Protein 7YSI (pdb70)

InterPro domains:
  IPR005746 Thioredoxin [TIGR01068] (41-138)
  IPR013766 Thioredoxin domain [PF00085] (38-136)
  IPR013766 Thioredoxin domain [PS51352] (8-140)
  IPR017937 Thioredoxin, conserved site [PS00194] (57-75)
  IPR036249 Thioredoxin-like superfamily [SSF52833] (22-140)
  IPR049299 Thioredoxin 2, N-terminal domain [PF21352] (4-30)

Nearest PDB structures (foldseek):
  7ysi-assembly1_A  TM=1.007E+00  e=6.213E-33  Acinetobacter baumannii
  2ppt-assembly1_B  TM=9.523E-01  e=8.388E-17  Rhodobacter capsulatus
  7vu4-assembly1_A  TM=9.285E-01  e=7.951E-10  synthetic construct
  5ykw-assembly1_A  TM=8.962E-01  e=6.149E-10  Saccharomyces cerevisiae S288C
  1r26-assembly1_A  TM=9.169E-01  e=7.536E-09  Trypanosoma brucei brucei

Sequence (143 aa):
GSHMMIIVCASCDAKNRVPEEKLTAQPSCGQCHQPLLPLEPIELNEQNFSNYITNSDLPILIDLWAEWCGPCKMMAPHFAQVAKQNPRVIFAKINTEESPRLSQAFNVRSIPTLVLMNKTTEVARMSGALRAPELQQWLDQQL

Organism: Acinetobacter baumannii (NCBI:txid470)

Foldseek 3Di:
DQCWFFQADQPPGDGDGHRPVCLVVQFADPPPRHTRQPLFAAEDAPVRPVSRQQRGQFKEKEWEEAPPDPQCVVQRVLLGVLSNVCSRYHYYYYHCVRHVVVCVVVVDDDPRKIWIGHNNHTQDIDHTHDHNVVVNVVVVVSD

Radius of gyration: 14.54 Å; Cα contacts (8 Å, |Δi|>4): 275; chains: 1; bounding box: 26×36×37 Å

Structure (mmCIF, N/CA/C/O backbone):
data_7YSI
#
_entry.id   7YSI
#
_cell.length_a   34.590
_cell.length_b   55.010
_cell.length_c   78.090
_cell.angle_alpha   90.000
_cell.angle_beta   90.000
_cell.angle_gamma   90.000
#
_symmetry.space_group_name_H-M   'P 21 21 21'
#
loop_
_entity.id
_entity.type
_entity.pdbx_description
1 polymer 'Thiol disulfide reductase thioredoxin'
2 non-polymer 'ZINC ION'
3 water water
#
loop_
_atom_site.group_PDB
_atom_site.id
_atom_site.type_symbol
_atom_site.label_atom_id
_atom_site.label_alt_id
_atom_site.label_comp_id
_atom_site.label_asym_id
_atom_site.label_entity_id
_atom_site.label_seq_id
_atom_site.pdbx_PDB_ins_code
_atom_site.Cartn_x
_atom_site.Cartn_y
_atom_site.Cartn_z
_atom_site.occupancy
_atom_site.B_iso_or_equiv
_atom_site.auth_seq_id
_atom_site.auth_comp_id
_atom_site.auth_asym_id
_atom_site.auth_atom_id
_atom_site.pdbx_PDB_model_num
ATOM 1 N N . GLY A 1 1 ? 4.720 -19.193 12.213 1.00 33.49 -3 GLY A N 1
ATOM 2 C CA . GLY A 1 1 ? 5.102 -18.834 10.815 1.00 21.61 -3 GLY A CA 1
ATOM 3 C C . GLY A 1 1 ? 6.152 -17.742 10.714 1.00 22.83 -3 GLY A C 1
ATOM 4 O O . GLY A 1 1 ? 6.431 -17.018 11.675 1.00 25.69 -3 GLY A O 1
ATOM 10 N N . SER A 1 2 ? 6.714 -17.612 9.515 1.00 15.96 -2 SER A N 1
ATOM 11 C CA . SER A 1 2 ? 7.806 -16.683 9.239 1.00 16.39 -2 SER A CA 1
ATOM 12 C C . SER A 1 2 ? 7.324 -15.352 8.655 1.00 11.98 -2 SER A C 1
ATOM 13 O O . SER A 1 2 ? 8.127 -14.623 8.050 1.00 13.22 -2 SER A O 1
ATOM 21 N N . HIS A 1 3 ? 6.046 -15.005 8.835 1.00 11.60 -1 HIS A N 1
ATOM 22 C CA . HIS A 1 3 ? 5.501 -13.751 8.284 1.00 10.61 -1 HIS A CA 1
ATOM 23 C C . HIS A 1 3 ? 5.839 -13.655 6.792 1.00 10.09 -1 HIS A C 1
ATOM 24 O O . HIS A 1 3 ? 6.382 -12.661 6.303 1.00 10.85 -1 HIS A O 1
ATOM 38 N N . MET A 1 4 ? 5.511 -14.726 6.070 1.00 10.90 0 MET A N 1
ATOM 39 C CA . MET A 1 4 ? 5.841 -14.768 4.651 1.00 11.13 0 MET A CA 1
ATOM 40 C C . MET A 1 4 ? 5.080 -13.695 3.878 1.00 10.78 0 MET A C 1
ATOM 41 O O . MET A 1 4 ? 3.865 -13.518 4.058 1.00 11.96 0 MET A O 1
ATOM 55 N N . MET A 1 5 ? 5.798 -13.000 3.005 1.00 10.19 1 MET A N 1
ATOM 56 C CA . MET A 1 5 ? 5.271 -11.989 2.102 1.00 10.33 1 MET A CA 1
ATOM 57 C C . MET A 1 5 ? 5.499 -12.462 0.675 1.00 10.48 1 MET A C 1
ATOM 58 O O . MET A 1 5 ? 6.585 -12.968 0.343 1.00 11.71 1 MET A O 1
ATOM 72 N N . ILE A 1 6 ? 4.481 -12.335 -0.161 1.00 10.24 2 ILE A N 1
ATOM 73 C CA . ILE A 1 6 ? 4.597 -12.787 -1.543 1.00 10.17 2 ILE A CA 1
ATOM 74 C C . ILE A 1 6 ? 5.255 -11.670 -2.342 1.00 10.62 2 ILE A C 1
ATOM 75 O O . ILE A 1 6 ? 4.691 -10.572 -2.489 1.00 10.90 2 ILE A O 1
ATOM 91 N N . ILE A 1 7 ? 6.473 -11.938 -2.808 1.00 10.44 3 ILE A N 1
ATOM 92 C CA . ILE A 1 7 ? 7.225 -11.032 -3.661 1.00 11.26 3 ILE A CA 1
ATOM 93 C C . ILE A 1 7 ? 7.320 -11.693 -5.030 1.00 10.76 3 ILE A C 1
ATOM 94 O O . ILE A 1 7 ? 7.856 -12.797 -5.158 1.00 11.16 3 ILE A O 1
ATOM 110 N N . VAL A 1 8 ? 6.753 -11.061 -6.018 1.00 10.66 4 VAL A N 1
ATOM 111 C CA . VAL A 1 8 ? 6.728 -11.645 -7.355 1.00 12.23 4 VAL A CA 1
ATOM 112 C C . VAL A 1 8 ? 8.008 -11.284 -8.077 1.00 9.91 4 VAL A C 1
ATOM 113 O O . VAL A 1 8 ? 8.512 -10.173 -7.934 1.00 11.93 4 VAL A O 1
ATOM 126 N N . CYS A 1 9 ? 8.520 -12.209 -8.875 1.00 10.76 5 CYS A N 1
ATOM 127 C CA . CYS A 1 9 ? 9.626 -11.930 -9.780 1.00 11.43 5 CYS A CA 1
ATOM 128 C C . CYS A 1 9 ? 9.066 -11.494 -11.134 1.00 10.31 5 CYS A C 1
ATOM 129 O O . CYS A 1 9 ? 8.357 -12.263 -11.803 1.00 12.24 5 CYS A O 1
ATOM 136 N N . ALA A 1 10 ? 9.410 -10.283 -11.556 1.00 11.82 6 ALA A N 1
ATOM 137 C CA . ALA A 1 10 ? 8.921 -9.776 -12.844 1.00 12.02 6 ALA A CA 1
ATOM 138 C C . ALA A 1 10 ? 9.595 -10.442 -14.047 1.00 13.08 6 ALA A C 1
ATOM 139 O O . ALA A 1 10 ? 9.081 -10.341 -15.182 1.00 13.92 6 ALA A O 1
ATOM 146 N N . SER A 1 11 ? 10.724 -11.118 -13.823 1.00 12.39 7 SER A N 1
ATOM 147 C CA . SER A 1 11 ? 11.508 -11.732 -14.887 1.00 14.74 7 SER A CA 1
ATOM 148 C C . SER A 1 11 ? 11.024 -13.132 -15.245 1.00 15.56 7 SER A C 1
ATOM 149 O O . SER A 1 11 ? 11.017 -13.497 -16.436 1.00 17.37 7 SER A O 1
ATOM 157 N N . CYS A 1 12 ? 10.649 -13.947 -14.259 1.00 14.08 8 CYS A N 1
ATOM 158 C CA . CYS A 1 12 ? 10.186 -15.301 -14.522 1.00 13.20 8 CYS A CA 1
ATOM 159 C C . CYS A 1 12 ? 8.791 -15.605 -13.986 1.00 14.64 8 CYS A C 1
ATOM 160 O O . CYS A 1 12 ? 8.308 -16.731 -14.173 1.00 14.44 8 CYS A O 1
ATOM 167 N N . ASP A 1 13 ? 8.142 -14.651 -13.309 1.00 12.26 9 ASP A N 1
ATOM 168 C CA . ASP A 1 13 ? 6.782 -14.730 -12.755 1.00 13.30 9 ASP A CA 1
ATOM 169 C C . ASP A 1 13 ? 6.662 -15.504 -11.450 1.00 13.95 9 ASP A C 1
ATOM 170 O O . ASP A 1 13 ? 5.548 -15.587 -10.907 1.00 13.61 9 ASP A O 1
ATOM 179 N N . ALA A 1 14 ? 7.750 -16.040 -10.908 1.00 12.87 10 ALA A N 1
ATOM 180 C CA . ALA A 1 14 ? 7.643 -16.837 -9.699 1.00 11.23 10 ALA A CA 1
ATOM 181 C C . ALA A 1 14 ? 7.113 -15.994 -8.540 1.00 11.13 10 ALA A C 1
ATOM 182 O O . ALA A 1 14 ? 7.527 -14.853 -8.318 1.00 11.93 10 ALA A O 1
ATOM 189 N N . LYS A 1 15 ? 6.211 -16.582 -7.778 1.00 12.12 11 LYS A N 1
ATOM 190 C CA . LYS A 1 15 ? 5.668 -15.973 -6.566 1.00 11.44 11 LYS A CA 1
ATOM 191 C C . LYS A 1 15 ? 6.555 -16.441 -5.416 1.00 12.11 11 LYS A C 1
ATOM 192 O O . LYS A 1 15 ? 6.393 -17.545 -4.913 1.00 14.85 11 LYS A O 1
ATOM 211 N N . ASN A 1 16 ? 7.527 -15.632 -5.022 1.00 11.63 12 ASN A N 1
ATOM 212 C CA . ASN A 1 16 ? 8.447 -16.015 -3.956 1.00 10.45 12 ASN A CA 1
ATOM 213 C C . ASN A 1 16 ? 7.796 -15.763 -2.606 1.00 10.88 12 ASN A C 1
ATOM 214 O O . ASN A 1 16 ? 7.242 -14.689 -2.371 1.00 11.22 12 ASN A O 1
ATOM 225 N N . ARG A 1 17 ? 7.905 -16.748 -1.721 1.00 10.56 13 ARG A N 1
ATOM 226 C CA . ARG A 1 17 ? 7.476 -16.624 -0.326 1.00 11.15 13 ARG A CA 1
ATOM 227 C C . ARG A 1 17 ? 8.687 -16.161 0.478 1.00 11.21 13 ARG A C 1
ATOM 228 O O . ARG A 1 17 ? 9.601 -16.940 0.735 1.00 11.42 13 ARG A O 1
ATOM 249 N N . VAL A 1 18 ? 8.744 -14.885 0.823 1.00 10.29 14 VAL A N 1
ATOM 250 C CA . VAL A 1 18 ? 9.922 -14.290 1.453 1.00 10.92 14 VAL A CA 1
ATOM 251 C C . VAL A 1 18 ? 9.576 -13.936 2.901 1.00 10.75 14 VAL A C 1
ATOM 252 O O . VAL A 1 18 ? 8.649 -13.144 3.138 1.00 11.68 14 VAL A O 1
ATOM 265 N N . PRO A 1 19 ? 10.302 -14.452 3.892 1.00 11.03 15 PRO A N 1
ATOM 266 C CA . PRO A 1 19 ? 10.053 -14.011 5.268 1.00 10.77 15 PRO A CA 1
ATOM 267 C C . PRO A 1 19 ? 10.167 -12.497 5.392 1.00 10.41 15 PRO A C 1
ATOM 268 O O . PRO A 1 19 ? 11.083 -11.884 4.849 1.00 10.82 15 PRO A O 1
ATOM 279 N N . GLU A 1 20 ? 9.235 -11.887 6.135 1.00 11.10 16 GLU A N 1
ATOM 280 C CA . GLU A 1 20 ? 9.254 -10.445 6.298 1.00 11.45 16 GLU A CA 1
ATOM 281 C C . GLU A 1 20 ? 10.625 -9.956 6.744 1.00 11.13 16 GLU A C 1
ATOM 282 O O . GLU A 1 20 ? 11.134 -8.942 6.243 1.00 12.22 16 GLU A O 1
ATOM 294 N N . GLU A 1 21 ? 11.260 -10.673 7.687 1.00 11.61 17 GLU A N 1
ATOM 295 C CA . GLU A 1 21 ? 12.554 -10.229 8.199 1.00 12.42 17 GLU A CA 1
ATOM 296 C C . GLU A 1 21 ? 13.679 -10.312 7.174 1.00 12.72 17 GLU A C 1
ATOM 297 O O . GLU A 1 21 ? 14.730 -9.694 7.393 1.00 14.13 17 GLU A O 1
ATOM 309 N N . LYS A 1 22 ? 13.491 -11.045 6.082 1.00 11.56 18 LYS A N 1
ATOM 310 C CA . LYS A 1 22 ? 14.504 -11.194 5.048 1.00 11.23 18 LYS A CA 1
ATOM 311 C C . LYS A 1 22 ? 14.403 -10.114 3.982 1.00 11.68 18 LYS A C 1
ATOM 312 O O . LYS A 1 22 ? 15.340 -9.957 3.188 1.00 11.30 18 LYS A O 1
ATOM 331 N N . LEU A 1 23 ? 13.317 -9.333 3.951 1.00 12.03 19 LEU A N 1
ATOM 332 C CA . LEU A 1 23 ? 13.147 -8.372 2.860 1.00 13.28 19 LEU A CA 1
ATOM 333 C C . LEU A 1 23 ? 14.301 -7.383 2.797 1.00 13.09 19 LEU A C 1
ATOM 334 O O . LEU A 1 23 ? 14.749 -7.004 1.716 1.00 13.59 19 LEU A O 1
ATOM 350 N N . THR A 1 24 ? 14.779 -6.937 3.951 1.00 13.03 20 THR A N 1
ATOM 351 C CA . THR A 1 24 ? 15.834 -5.937 4.012 1.00 15.26 20 THR A CA 1
ATOM 352 C C . THR A 1 24 ? 17.125 -6.424 3.380 1.00 14.92 20 THR A C 1
ATOM 353 O O . THR A 1 24 ? 17.920 -5.599 2.913 1.00 16.34 20 THR A O 1
ATOM 364 N N . ALA A 1 25 ? 17.320 -7.739 3.318 1.00 12.64 21 ALA A N 1
ATOM 365 C CA . ALA A 1 25 ? 18.515 -8.325 2.737 1.00 13.25 21 ALA A CA 1
ATOM 366 C C . ALA A 1 25 ? 18.457 -8.424 1.220 1.00 11.41 21 ALA A C 1
ATOM 367 O O . ALA A 1 25 ? 19.447 -8.863 0.616 1.00 11.77 21 ALA A O 1
ATOM 374 N N . GLN A 1 26 ? 17.367 -7.982 0.599 1.00 12.92 22 GLN A N 1
ATOM 375 C CA . GLN A 1 26 ? 17.268 -7.883 -0.854 1.00 12.70 22 GLN A CA 1
ATOM 376 C C . GLN A 1 26 ? 17.616 -9.215 -1.511 1.00 12.11 22 GLN A C 1
ATOM 377 O O . GLN A 1 26 ? 18.551 -9.290 -2.331 1.00 12.11 22 GLN A O 1
ATOM 391 N N . PRO A 1 27 ? 16.894 -10.279 -1.190 1.00 12.13 23 PRO A N 1
ATOM 392 C CA . PRO A 1 27 ? 17.207 -11.595 -1.754 1.00 11.46 23 PRO A CA 1
ATOM 393 C C . PRO A 1 27 ? 16.837 -11.656 -3.231 1.00 11.51 23 PRO A C 1
ATOM 394 O O . PRO A 1 27 ? 16.179 -10.779 -3.785 1.00 11.98 23 PRO A O 1
ATOM 405 N N . SER A 1 28 ? 17.297 -12.720 -3.861 1.00 11.37 24 SER A N 1
ATOM 406 C CA . SER A 1 28 ? 17.071 -13.001 -5.270 1.00 10.75 24 SER A CA 1
ATOM 407 C C . SER A 1 28 ? 15.984 -14.047 -5.423 1.00 10.29 24 SER A C 1
ATOM 408 O O . SER A 1 28 ? 15.704 -14.825 -4.517 1.00 11.67 24 SER A O 1
ATOM 416 N N . CYS A 1 29 ? 15.374 -14.053 -6.602 1.00 11.49 25 CYS A N 1
ATOM 417 C CA . CYS A 1 29 ? 14.317 -15.011 -6.923 1.00 11.06 25 CYS A CA 1
ATOM 418 C C . CYS A 1 29 ? 14.815 -16.435 -6.746 1.00 11.49 25 CYS A C 1
ATOM 419 O O . CYS A 1 29 ? 15.914 -16.780 -7.209 1.00 12.89 25 CYS A O 1
ATOM 426 N N . GLY A 1 30 ? 14.012 -17.275 -6.088 1.00 12.27 26 GLY A N 1
ATOM 427 C CA . GLY A 1 30 ? 14.398 -18.660 -5.884 1.00 13.21 26 GLY A CA 1
ATOM 428 C C . GLY A 1 30 ? 14.425 -19.497 -7.142 1.00 14.74 26 GLY A C 1
ATOM 429 O O . GLY A 1 30 ? 15.068 -20.556 -7.150 1.00 16.33 26 GLY A O 1
ATOM 433 N N . GLN A 1 31 ? 13.739 -19.063 -8.197 1.00 14.11 27 GLN A N 1
ATOM 434 C CA . GLN A 1 31 ? 13.743 -19.786 -9.465 1.00 16.00 27 GLN A CA 1
ATOM 435 C C . GLN A 1 31 ? 14.879 -19.301 -10.366 1.00 17.81 27 GLN A C 1
ATOM 436 O O . GLN A 1 31 ? 15.747 -20.089 -10.752 1.00 19.84 27 GLN A O 1
ATOM 450 N N . CYS A 1 32 ? 14.896 -18.012 -10.706 1.00 12.99 28 CYS A N 1
ATOM 451 C CA . CYS A 1 32 ? 15.812 -17.504 -11.726 1.00 12.89 28 CYS A CA 1
ATOM 452 C C . CYS A 1 32 ? 16.953 -16.659 -11.186 1.00 14.26 28 CYS A C 1
ATOM 453 O O . CYS A 1 32 ? 17.827 -16.263 -11.968 1.00 14.65 28 CYS A O 1
ATOM 460 N N . HIS A 1 33 ? 16.960 -16.356 -9.898 1.00 12.20 29 HIS A N 1
ATOM 461 C CA . HIS A 1 33 ? 18.025 -15.629 -9.216 1.00 11.70 29 HIS A CA 1
ATOM 462 C C . HIS A 1 33 ? 18.143 -14.160 -9.611 1.00 12.52 29 HIS A C 1
ATOM 463 O O . HIS A 1 33 ? 19.138 -13.522 -9.253 1.00 12.94 29 HIS A O 1
ATOM 477 N N . GLN A 1 34 ? 17.158 -13.583 -10.301 1.00 13.29 30 GLN A N 1
ATOM 478 C CA . GLN A 1 34 ? 17.148 -12.136 -10.478 1.00 13.14 30 GLN A CA 1
ATOM 479 C C . GLN A 1 34 ? 16.764 -11.428 -9.171 1.00 11.48 30 GLN A C 1
ATOM 480 O O . GLN A 1 34 ? 16.077 -12.005 -8.312 1.00 12.29 30 GLN A O 1
ATOM 494 N N . PRO A 1 35 ? 17.201 -10.179 -8.984 1.00 12.68 31 PRO A N 1
ATOM 495 C CA . PRO A 1 35 ? 16.883 -9.480 -7.724 1.00 12.21 31 PRO A CA 1
ATOM 496 C C . PRO A 1 35 ? 15.381 -9.287 -7.539 1.00 11.77 31 PRO A C 1
ATOM 497 O O . PRO A 1 35 ? 14.684 -8.841 -8.441 1.00 14.06 31 PRO A O 1
ATOM 508 N N . LEU A 1 36 ? 14.877 -9.588 -6.349 1.00 12.39 32 LEU A N 1
ATOM 509 C CA . LEU A 1 36 ? 13.453 -9.405 -6.079 1.00 11.65 32 LEU A CA 1
ATOM 510 C C . LEU A 1 36 ? 13.120 -7.996 -5.629 1.00 11.97 32 LEU A C 1
ATOM 511 O O . LEU A 1 36 ? 12.019 -7.501 -5.893 1.00 12.33 32 LEU A O 1
ATOM 527 N N . LEU A 1 37 ? 14.031 -7.351 -4.909 1.00 12.16 33 LEU A N 1
ATOM 528 C CA . LEU A 1 37 ? 13.811 -6.036 -4.309 1.00 12.26 33 LEU A CA 1
ATOM 529 C C . LEU A 1 37 ? 15.032 -5.188 -4.620 1.00 12.88 33 LEU A C 1
ATOM 530 O O . LEU A 1 37 ? 15.833 -4.861 -3.732 1.00 14.33 33 LEU A O 1
ATOM 546 N N . PRO A 1 38 ? 15.214 -4.820 -5.883 1.00 13.38 34 PRO A N 1
ATOM 547 C CA . PRO A 1 38 ? 16.407 -4.053 -6.271 1.00 13.51 34 PRO A CA 1
ATOM 548 C C . PRO A 1 38 ? 16.445 -2.634 -5.729 1.00 16.54 34 PRO A C 1
ATOM 549 O O . PRO A 1 38 ? 17.500 -1.999 -5.815 1.00 16.20 34 PRO A O 1
ATOM 560 N N . LEU A 1 39 ? 15.355 -2.107 -5.173 1.00 15.20 35 LEU A N 1
ATOM 561 C CA . LEU A 1 39 ? 15.320 -0.696 -4.759 1.00 16.66 35 LEU A CA 1
ATOM 562 C C . LEU A 1 39 ? 15.638 0.206 -5.954 1.00 18.15 35 LEU A C 1
ATOM 563 O O . LEU A 1 39 ? 16.317 1.232 -5.838 1.00 18.59 35 LEU A O 1
ATOM 579 N N . GLU A 1 40 ? 15.155 -0.225 -7.112 1.00 14.06 36 GLU A N 1
ATOM 580 C CA . GLU A 1 40 ? 15.200 0.484 -8.379 1.00 17.18 36 GLU A CA 1
ATOM 581 C C . GLU A 1 40 ? 13.892 0.190 -9.089 1.00 14.64 36 GLU A C 1
ATOM 582 O O . GLU A 1 40 ? 13.198 -0.773 -8.742 1.00 14.65 36 GLU A O 1
ATOM 594 N N . PRO A 1 41 ? 13.540 0.974 -10.108 1.00 14.15 37 PRO A N 1
ATOM 595 C CA . PRO A 1 41 ? 12.282 0.705 -10.816 1.00 14.52 37 PRO A CA 1
ATOM 596 C C . PRO A 1 41 ? 12.375 -0.587 -11.616 1.00 15.42 37 PRO A C 1
ATOM 597 O O . PRO A 1 41 ? 13.379 -0.853 -12.280 1.00 20.48 37 PRO A O 1
ATOM 608 N N . ILE A 1 42 ? 11.343 -1.402 -11.514 1.00 14.09 38 ILE A N 1
ATOM 609 C CA . ILE A 1 42 ? 11.247 -2.634 -12.280 1.00 15.79 38 ILE A CA 1
ATOM 610 C C . ILE A 1 42 ? 10.328 -2.416 -13.463 1.00 15.96 38 ILE A C 1
ATOM 611 O O . ILE A 1 42 ? 9.401 -1.614 -13.413 1.00 20.70 38 ILE A O 1
ATOM 627 N N . GLU A 1 43 ? 10.522 -3.208 -14.503 1.00 13.68 39 GLU A N 1
ATOM 628 C CA . GLU A 1 43 ? 9.779 -3.053 -15.742 1.00 13.61 39 GLU A CA 1
ATOM 629 C C . GLU A 1 43 ? 8.581 -3.995 -15.753 1.00 12.13 39 GLU A C 1
ATOM 630 O O . GLU A 1 43 ? 8.743 -5.210 -15.686 1.00 15.42 39 GLU A O 1
ATOM 642 N N . LEU A 1 44 ? 7.392 -3.432 -15.868 1.00 12.73 40 LEU A N 1
ATOM 643 C CA . LEU A 1 44 ? 6.192 -4.223 -16.102 1.00 12.45 40 LEU A CA 1
ATOM 644 C C . LEU A 1 44 ? 5.670 -3.987 -17.509 1.00 14.33 40 LEU A C 1
ATOM 645 O O . LEU A 1 44 ? 5.788 -2.884 -18.051 1.00 14.29 40 LEU A O 1
ATOM 661 N N . ASN A 1 45 ? 5.066 -5.023 -18.079 1.00 12.95 41 ASN A N 1
ATOM 662 C CA . ASN A 1 45 ? 4.579 -4.983 -19.450 1.00 13.75 41 ASN A CA 1
ATOM 663 C C . ASN A 1 45 ? 3.397 -5.936 -19.528 1.00 16.71 41 ASN A C 1
ATOM 664 O O . ASN A 1 45 ? 3.023 -6.578 -18.543 1.00 14.97 41 ASN A O 1
ATOM 675 N N . GLU A 1 46 ? 2.807 -6.047 -20.716 1.00 16.64 42 GLU A N 1
ATOM 676 C CA . GLU A 1 46 ? 1.578 -6.825 -20.859 1.00 17.51 42 GLU A CA 1
ATOM 677 C C . GLU A 1 46 ? 1.797 -8.306 -20.590 1.00 19.42 42 GLU A C 1
ATOM 678 O O . GLU A 1 46 ? 0.828 -9.012 -20.292 1.00 23.23 42 GLU A O 1
ATOM 690 N N . GLN A 1 47 ? 3.032 -8.779 -20.600 1.00 18.06 43 GLN A N 1
ATOM 691 C CA . GLN A 1 47 ? 3.341 -10.190 -20.401 1.00 22.47 43 GLN A CA 1
ATOM 692 C C . GLN A 1 47 ? 3.696 -10.563 -18.951 1.00 19.37 43 GLN A C 1
ATOM 693 O O . GLN A 1 47 ? 3.813 -11.763 -18.643 1.00 21.07 43 GLN A O 1
ATOM 707 N N . ASN A 1 48 ? 3.885 -9.582 -18.040 1.00 15.78 44 ASN A N 1
ATOM 708 C CA . ASN A 1 48 ? 4.108 -9.890 -16.627 1.00 15.50 44 ASN A CA 1
ATOM 709 C C . ASN A 1 48 ? 3.197 -9.117 -15.683 1.00 12.83 44 ASN A C 1
ATOM 710 O O . ASN A 1 48 ? 3.173 -9.429 -14.486 1.00 13.25 44 ASN A O 1
ATOM 721 N N . PHE A 1 49 ? 2.373 -8.201 -16.179 1.00 12.62 45 PHE A N 1
ATOM 722 C CA . PHE A 1 49 ? 1.687 -7.240 -15.316 1.00 13.54 45 PHE A CA 1
ATOM 723 C C . PHE A 1 49 ? 0.653 -7.912 -14.408 1.00 12.31 45 PHE A C 1
ATOM 724 O O . PHE A 1 49 ? 0.622 -7.687 -13.184 1.00 11.65 45 PHE A O 1
ATOM 741 N N . SER A 1 50 ? -0.262 -8.693 -14.985 1.00 12.53 46 SER A N 1
ATOM 742 C CA . SER A 1 50 ? -1.379 -9.183 -14.186 1.00 11.29 46 SER A CA 1
ATOM 743 C C . SER A 1 50 ? -0.874 -10.080 -13.061 1.00 11.51 46 SER A C 1
ATOM 744 O O . SER A 1 50 ? -1.318 -9.963 -11.914 1.00 11.58 46 SER A O 1
ATOM 752 N N . ASN A 1 51 ? 0.030 -10.981 -13.378 1.00 11.53 47 ASN A N 1
ATOM 753 C CA . ASN A 1 51 ? 0.601 -11.849 -12.352 1.00 12.99 47 ASN A CA 1
ATOM 754 C C . ASN A 1 51 ? 1.276 -11.040 -11.256 1.00 11.52 47 ASN A C 1
ATOM 755 O O . ASN A 1 51 ? 1.115 -11.339 -10.063 1.00 11.78 47 ASN A O 1
ATOM 766 N N . TYR A 1 52 ? 1.981 -9.979 -11.638 1.00 11.55 48 TYR A N 1
ATOM 767 C CA . TYR A 1 52 ? 2.715 -9.164 -10.677 1.00 11.93 48 TYR A CA 1
ATOM 768 C C . TYR A 1 52 ? 1.766 -8.417 -9.749 1.00 11.22 48 TYR A C 1
ATOM 769 O O . TYR A 1 52 ? 1.890 -8.491 -8.516 1.00 10.84 48 TYR A O 1
ATOM 787 N N . ILE A 1 53 ? 0.791 -7.706 -10.308 1.00 11.35 49 ILE A N 1
ATOM 788 C CA . ILE A 1 53 ? -0.083 -6.888 -9.481 1.00 12.13 49 ILE A CA 1
ATOM 789 C C . ILE A 1 53 ? -0.998 -7.761 -8.632 1.00 12.15 49 ILE A C 1
ATOM 790 O O . ILE A 1 53 ? -1.328 -7.407 -7.496 1.00 12.47 49 ILE A O 1
ATOM 806 N N . THR A 1 54 ? -1.440 -8.902 -9.161 1.00 11.91 50 THR A N 1
ATOM 807 C CA . THR A 1 54 ? -2.451 -9.688 -8.460 1.00 12.44 50 THR A CA 1
ATOM 808 C C . THR A 1 54 ? -1.861 -10.383 -7.252 1.00 11.36 50 THR A C 1
ATOM 809 O O . THR A 1 54 ? -2.540 -10.479 -6.214 1.00 12.05 50 THR A O 1
ATOM 820 N N . ASN A 1 55 ? -0.602 -10.843 -7.356 1.00 11.59 51 ASN A N 1
ATOM 821 C CA . ASN A 1 55 ? -0.055 -11.689 -6.303 1.00 11.51 51 ASN A CA 1
ATOM 822 C C . ASN A 1 55 ? 0.848 -10.960 -5.314 1.00 11.66 51 ASN A C 1
ATOM 823 O O . ASN A 1 55 ? 1.168 -11.524 -4.258 1.00 11.46 51 ASN A O 1
ATOM 834 N N . SER A 1 56 ? 1.237 -9.724 -5.589 1.00 10.57 52 SER A N 1
ATOM 835 C CA . SER A 1 56 ? 2.168 -9.022 -4.722 1.00 10.89 52 SER A CA 1
ATOM 836 C C . SER A 1 56 ? 1.513 -8.590 -3.421 1.00 10.47 52 SER A C 1
ATOM 837 O O . SER A 1 56 ? 0.424 -7.985 -3.410 1.00 11.67 52 SER A O 1
ATOM 845 N N . ASP A 1 57 ? 2.233 -8.808 -2.320 1.00 11.66 53 ASP A N 1
ATOM 846 C CA . ASP A 1 57 ? 1.804 -8.265 -1.030 1.00 10.23 53 ASP A CA 1
ATOM 847 C C . ASP A 1 57 ? 2.238 -6.814 -0.784 1.00 11.92 53 ASP A C 1
ATOM 848 O O . ASP A 1 57 ? 1.547 -6.093 -0.044 1.00 13.23 53 ASP A O 1
ATOM 857 N N . LEU A 1 58 ? 3.347 -6.362 -1.344 1.00 11.20 54 LEU A N 1
ATOM 858 C CA . LEU A 1 58 ? 3.822 -5.013 -1.060 1.00 10.85 54 LEU A CA 1
ATOM 859 C C . LEU A 1 58 ? 3.110 -4.002 -1.959 1.00 10.21 54 LEU A C 1
ATOM 860 O O . LEU A 1 58 ? 2.680 -4.345 -3.070 1.00 11.59 54 LEU A O 1
ATOM 876 N N . PRO A 1 59 ? 2.956 -2.757 -1.511 1.00 11.94 55 PRO A N 1
ATOM 877 C CA . PRO A 1 59 ? 2.419 -1.729 -2.412 1.00 11.73 55 PRO A CA 1
ATOM 878 C C . PRO A 1 59 ? 3.360 -1.555 -3.594 1.00 11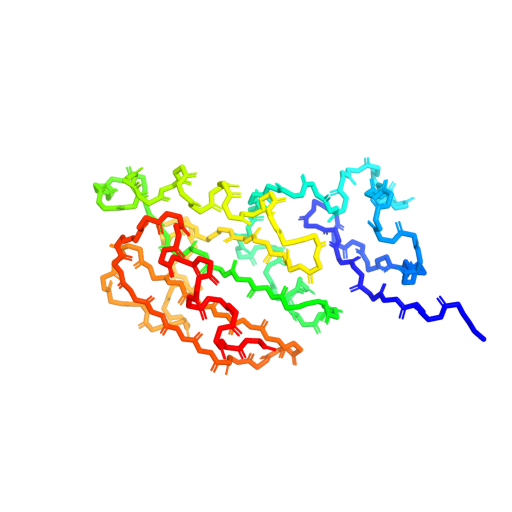.42 55 PRO A C 1
ATOM 879 O O . PRO A 1 59 ? 4.569 -1.747 -3.488 1.00 11.28 55 PRO A O 1
ATOM 890 N N . ILE A 1 60 ? 2.777 -1.158 -4.725 1.00 11.84 56 ILE A N 1
ATOM 891 C CA . ILE A 1 60 ? 3.494 -0.964 -5.980 1.00 11.51 56 ILE A CA 1
ATOM 892 C C . ILE A 1 60 ? 3.160 0.433 -6.488 1.00 11.84 56 ILE A C 1
ATOM 893 O O . ILE A 1 60 ? 1.990 0.743 -6.752 1.00 10.37 56 ILE A O 1
ATOM 909 N N . LEU A 1 61 ? 4.177 1.274 -6.640 1.00 10.91 57 LEU A N 1
ATOM 910 C CA . LEU A 1 61 ? 4.002 2.588 -7.252 1.00 10.99 57 LEU A CA 1
ATOM 911 C C . LEU A 1 61 ? 4.444 2.501 -8.710 1.00 11.30 57 LEU A C 1
ATOM 912 O O . LEU A 1 61 ? 5.620 2.213 -8.987 1.00 11.19 57 LEU A O 1
ATOM 928 N N . ILE A 1 62 ? 3.515 2.757 -9.630 1.00 11.89 58 ILE A N 1
ATOM 929 C CA . ILE A 1 62 ? 3.729 2.573 -11.059 1.00 12.43 58 ILE A CA 1
ATOM 930 C C . ILE A 1 62 ? 3.880 3.924 -11.731 1.00 12.30 58 ILE A C 1
ATOM 931 O O . ILE A 1 62 ? 3.005 4.787 -11.591 1.00 13.36 58 ILE A O 1
ATOM 947 N N . ASP A 1 63 ? 4.950 4.078 -12.505 1.00 12.06 59 ASP A N 1
ATOM 948 C CA . ASP A 1 63 ? 5.176 5.246 -13.359 1.00 11.81 59 ASP A CA 1
ATOM 949 C C . ASP A 1 63 ? 4.848 4.848 -14.802 1.00 11.70 59 ASP A C 1
ATOM 950 O O . ASP A 1 63 ? 5.546 4.021 -15.397 1.00 12.96 59 ASP A O 1
ATOM 959 N N . LEU A 1 64 ? 3.767 5.412 -15.340 1.00 11.66 60 LEU A N 1
ATOM 960 C CA . LEU A 1 64 ? 3.378 5.236 -16.738 1.00 11.59 60 LEU A CA 1
ATOM 961 C C . LEU A 1 64 ? 4.032 6.364 -17.534 1.00 12.47 60 LEU A C 1
ATOM 962 O O . LEU A 1 64 ? 3.802 7.553 -17.251 1.00 12.72 60 LEU A O 1
ATOM 978 N N . TRP A 1 65 ? 4.866 5.975 -18.508 1.00 12.16 61 TRP A N 1
ATOM 979 C CA . TRP A 1 65 ? 5.807 6.895 -19.148 1.00 12.08 61 TRP A CA 1
ATOM 980 C C . TRP A 1 65 ? 5.991 6.518 -20.613 1.00 13.80 61 TRP A C 1
ATOM 981 O O . TRP A 1 65 ? 5.596 5.441 -21.052 1.00 13.66 61 TRP A O 1
ATOM 1002 N N . ALA A 1 66 ? 6.625 7.420 -21.363 1.00 12.82 62 ALA A N 1
ATOM 1003 C CA . ALA A 1 66 ? 7.039 7.110 -22.731 1.00 14.47 62 ALA A CA 1
ATOM 1004 C C . ALA A 1 66 ? 8.378 7.784 -23.015 1.00 12.24 62 ALA A C 1
ATOM 1005 O O . ALA A 1 66 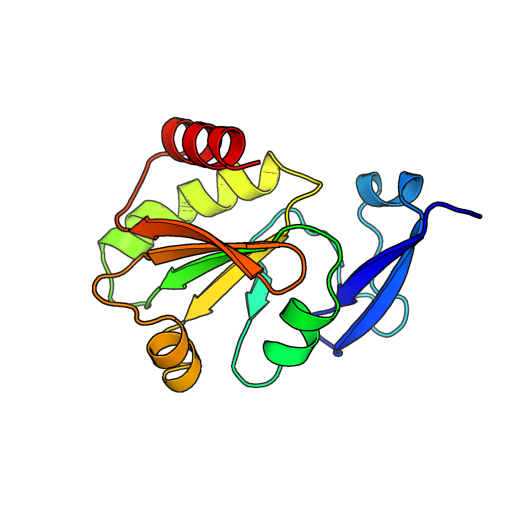? 8.724 8.808 -22.417 1.00 12.85 62 ALA A O 1
ATOM 1012 N N . GLU A 1 67 ? 9.124 7.216 -23.977 1.00 13.59 63 GLU A N 1
ATOM 1013 C CA . GLU A 1 67 ? 10.497 7.675 -24.201 1.00 13.23 63 GLU A CA 1
ATOM 1014 C C . GLU A 1 67 ? 10.536 9.079 -24.780 1.00 12.25 63 GLU A C 1
ATOM 1015 O O . GLU A 1 67 ? 11.537 9.791 -24.598 1.00 13.39 63 GLU A O 1
ATOM 1027 N N . TRP A 1 68 ? 9.486 9.495 -25.491 1.00 12.53 64 TRP A N 1
ATOM 1028 C CA . TRP A 1 68 ? 9.483 10.811 -26.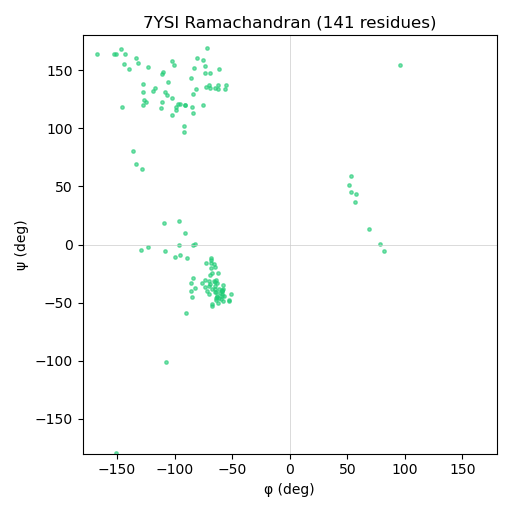123 1.00 13.00 64 TRP A CA 1
ATOM 1029 C C . TRP A 1 68 ? 8.897 11.896 -25.237 1.00 18.79 64 TRP A C 1
ATOM 1030 O O . TRP A 1 68 ? 8.687 13.016 -25.688 1.00 18.04 64 TRP A O 1
ATOM 1051 N N . CYS A 1 69 ? 8.649 11.602 -23.978 1.00 19.63 65 CYS A N 1
ATOM 1052 C CA . CYS A 1 69 ? 7.960 12.524 -23.092 1.00 20.18 65 CYS A CA 1
ATOM 1053 C C . CYS A 1 69 ? 8.979 13.264 -22.237 1.00 21.15 65 CYS A C 1
ATOM 1054 O O . CYS A 1 69 ? 9.655 12.657 -21.409 1.00 19.63 65 CYS A O 1
ATOM 1062 N N . GLY A 1 70 ? 9.056 14.578 -22.419 1.00 17.38 66 GLY A N 1
ATOM 1063 C CA . GLY A 1 70 ? 10.008 15.390 -21.697 1.00 19.30 66 GLY A CA 1
ATOM 1064 C C . GLY A 1 70 ? 9.789 15.376 -20.195 1.00 17.39 66 GLY A C 1
ATOM 1065 O O . GLY A 1 70 ? 10.736 15.176 -19.423 1.00 15.02 66 GLY A O 1
ATOM 1069 N N . PRO A 1 71 ? 8.551 15.619 -19.743 1.00 15.44 67 PRO A N 1
ATOM 1070 C CA . PRO A 1 71 ? 8.278 15.541 -18.292 1.00 17.92 67 PRO A CA 1
ATOM 1071 C C . PRO A 1 71 ? 8.616 14.190 -17.688 1.00 17.60 67 PRO A C 1
ATOM 1072 O O . PRO A 1 71 ? 9.079 14.123 -16.545 1.00 16.49 67 PRO A O 1
ATOM 1083 N N . CYS A 1 72 ? 8.424 13.107 -18.441 1.00 19.63 68 CYS A N 1
ATOM 1084 C CA . CYS A 1 72 ? 8.822 11.777 -17.977 1.00 19.73 68 CYS A CA 1
ATOM 1085 C C . CYS A 1 72 ? 10.318 11.711 -17.737 1.00 22.12 68 CYS A C 1
ATOM 1086 O O . CYS A 1 72 ? 10.768 11.168 -16.724 1.00 19.63 68 CYS A O 1
ATOM 1094 N N . LYS A 1 73 ? 11.111 12.235 -18.677 1.00 19.83 69 LYS A N 1
ATOM 1095 C CA . LYS A 1 73 ? 12.564 12.227 -18.522 1.00 20.10 69 LYS A CA 1
ATOM 1096 C C . LYS A 1 73 ? 12.985 13.082 -17.337 1.00 21.76 69 LYS A C 1
ATOM 1097 O O . LYS A 1 73 ? 13.933 12.739 -16.623 1.00 17.31 69 LYS A O 1
ATOM 1116 N N . MET A 1 74 ? 12.282 14.192 -17.101 1.00 18.75 70 MET A N 1
ATOM 1117 C CA . MET A 1 74 ? 12.570 15.001 -15.921 1.00 19.65 70 MET A CA 1
ATOM 1118 C C . MET A 1 74 ? 12.280 14.223 -14.646 1.00 20.14 70 MET A C 1
ATOM 1119 O O . MET A 1 74 ? 13.037 14.303 -13.671 1.00 20.85 70 MET A O 1
ATOM 1133 N N . MET A 1 75 ? 11.179 13.473 -14.637 1.00 16.33 71 MET A N 1
ATOM 1134 C CA . MET A 1 75 ? 10.758 12.744 -13.445 1.00 19.35 71 MET A CA 1
ATOM 1135 C C . MET A 1 75 ? 11.638 11.531 -13.175 1.00 16.74 71 MET A C 1
ATOM 1136 O O . MET A 1 75 ? 11.812 11.145 -12.011 1.00 15.91 71 MET A O 1
ATOM 1150 N N . ALA A 1 76 ? 12.186 10.916 -14.217 1.00 15.18 72 ALA A N 1
ATOM 1151 C CA . ALA A 1 76 ? 12.823 9.610 -14.072 1.00 17.20 72 ALA A CA 1
ATOM 1152 C C . ALA A 1 76 ? 13.879 9.556 -12.976 1.00 15.93 72 ALA A C 1
ATOM 1153 O O . ALA A 1 76 ? 13.842 8.616 -12.165 1.00 15.38 72 ALA A O 1
ATOM 1160 N N . PRO A 1 77 ? 14.835 10.485 -12.891 1.00 15.63 73 PRO A N 1
ATOM 1161 C CA . PRO A 1 77 ? 15.832 10.380 -11.813 1.00 15.90 73 PRO A CA 1
ATOM 1162 C C . PRO A 1 77 ? 15.245 10.537 -10.431 1.00 17.26 73 PRO A C 1
ATOM 1163 O O . PRO A 1 77 ? 15.742 9.920 -9.474 1.00 15.83 73 PRO A O 1
ATOM 1174 N N . HIS A 1 78 ? 14.207 11.340 -10.291 1.00 15.88 74 HIS A N 1
ATOM 1175 C CA . HIS A 1 78 ? 13.574 11.503 -8.987 1.00 16.83 74 HIS A CA 1
ATOM 1176 C C . HIS A 1 78 ? 12.800 10.255 -8.582 1.00 15.28 74 HIS A C 1
ATOM 1177 O O . HIS A 1 78 ? 12.831 9.843 -7.415 1.00 16.17 74 HIS A O 1
ATOM 1191 N N . PHE A 1 79 ? 12.114 9.636 -9.534 1.00 14.30 75 PHE A N 1
ATOM 1192 C CA . PHE A 1 79 ? 11.449 8.362 -9.278 1.00 12.65 75 PHE A CA 1
ATOM 1193 C C . PHE A 1 79 ? 12.461 7.299 -8.869 1.00 13.04 75 PHE A C 1
ATOM 1194 O O . PHE A 1 79 ? 12.226 6.556 -7.908 1.00 14.94 75 PHE A O 1
ATOM 1211 N N . ALA A 1 80 ? 13.622 7.253 -9.533 1.00 13.82 76 ALA A N 1
ATOM 1212 C CA . ALA A 1 80 ? 14.637 6.264 -9.155 1.00 16.21 76 ALA A CA 1
ATOM 1213 C C . ALA A 1 80 ? 15.220 6.555 -7.771 1.00 16.79 76 ALA A C 1
ATOM 1214 O O . ALA A 1 80 ? 15.469 5.628 -6.972 1.00 16.09 76 ALA A O 1
ATOM 1221 N N . GLN A 1 81 ? 15.417 7.833 -7.455 1.00 15.81 77 GLN A N 1
ATOM 1222 C CA . GLN A 1 81 ? 15.946 8.174 -6.144 1.00 16.60 77 GLN A CA 1
ATOM 1223 C C . GLN A 1 81 ? 14.968 7.774 -5.043 1.00 15.51 77 GLN A C 1
ATOM 1224 O O . GLN A 1 81 ? 15.364 7.163 -4.036 1.00 16.51 77 GLN A O 1
ATOM 1238 N N . VAL A 1 82 ? 13.683 8.117 -5.202 1.00 14.81 78 VAL A N 1
ATOM 1239 C CA . VAL A 1 82 ? 12.689 7.743 -4.201 1.00 15.55 78 VAL A CA 1
ATOM 1240 C C . VAL A 1 82 ? 12.571 6.237 -4.096 1.00 13.87 78 VAL A C 1
ATOM 1241 O O . VAL A 1 82 ? 12.374 5.711 -2.996 1.00 14.07 78 VAL A O 1
ATOM 1254 N N . ALA A 1 83 ? 12.760 5.503 -5.192 1.00 14.13 79 ALA A N 1
ATOM 1255 C CA . ALA A 1 83 ? 12.727 4.044 -5.090 1.00 15.49 79 ALA A CA 1
ATOM 1256 C C . ALA A 1 83 ? 13.773 3.541 -4.105 1.00 15.40 79 ALA A C 1
ATOM 1257 O O . ALA A 1 83 ? 13.520 2.587 -3.353 1.00 16.74 79 ALA A O 1
ATOM 1264 N N . LYS A 1 84 ? 14.962 4.172 -4.086 1.00 14.76 80 LYS A N 1
ATOM 1265 C CA . LYS A 1 84 ? 15.991 3.765 -3.114 1.00 16.93 80 LYS A CA 1
ATOM 1266 C C . LYS A 1 84 ? 15.587 4.013 -1.662 1.00 17.38 80 LYS A C 1
ATOM 1267 O O . LYS A 1 84 ? 16.193 3.425 -0.752 1.00 19.62 80 LYS A O 1
ATOM 1286 N N . GLN A 1 85 ? 14.608 4.878 -1.412 1.00 14.82 81 GLN A N 1
ATOM 1287 C CA . GLN A 1 85 ? 14.261 5.345 -0.076 1.00 17.13 81 GLN A CA 1
ATOM 1288 C C . GLN A 1 85 ? 13.118 4.580 0.554 1.00 17.13 81 GLN A C 1
ATOM 1289 O O . GLN A 1 85 ? 12.744 4.877 1.691 1.00 17.91 81 GLN A O 1
ATOM 1303 N N . ASN A 1 86 ? 12.553 3.607 -0.149 1.00 15.44 82 ASN A N 1
ATOM 1304 C CA . ASN A 1 86 ? 11.341 2.920 0.296 1.00 16.13 82 ASN A CA 1
ATOM 1305 C C . ASN A 1 86 ? 11.508 1.432 0.067 1.00 16.99 82 ASN A C 1
ATOM 1306 O O . ASN A 1 86 ? 10.985 0.867 -0.904 1.00 16.70 82 ASN A O 1
ATOM 1317 N N . PRO A 1 87 ? 12.217 0.749 0.971 1.00 15.62 83 PRO A N 1
ATOM 1318 C CA . PRO A 1 87 ? 12.557 -0.656 0.729 1.00 17.39 83 PRO A CA 1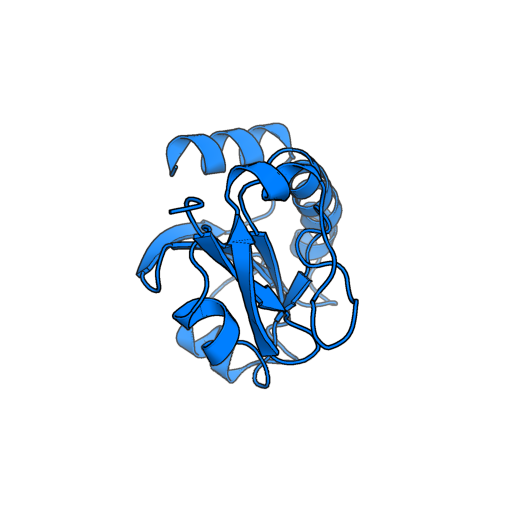
ATOM 1319 C C . PRO A 1 87 ? 11.367 -1.593 0.761 1.00 16.93 83 PRO A C 1
ATOM 1320 O O . PRO A 1 87 ? 11.510 -2.738 0.315 1.00 19.07 83 PRO A O 1
ATOM 1331 N N . ARG A 1 88 ? 10.215 -1.161 1.255 1.00 15.64 84 ARG A N 1
ATOM 1332 C CA . ARG A 1 88 ? 9.038 -2.017 1.325 1.00 17.46 84 ARG A CA 1
ATOM 1333 C C . ARG A 1 88 ? 7.963 -1.599 0.332 1.00 16.22 84 ARG A C 1
ATOM 1334 O O . ARG A 1 88 ? 6.793 -1.950 0.514 1.00 16.05 84 ARG A O 1
ATOM 1355 N N . VAL A 1 89 ? 8.330 -0.814 -0.681 1.00 14.83 85 VAL A N 1
ATOM 1356 C CA . VAL A 1 89 ? 7.429 -0.417 -1.748 1.00 12.97 85 VAL A CA 1
ATOM 1357 C C . VAL A 1 89 ? 8.117 -0.774 -3.054 1.00 13.14 85 VAL A C 1
ATOM 1358 O O . VAL A 1 89 ? 9.312 -0.487 -3.232 1.00 13.90 85 VAL A O 1
ATOM 1371 N N . ILE A 1 90 ? 7.387 -1.441 -3.943 1.00 12.85 86 ILE A N 1
ATOM 1372 C CA . ILE A 1 90 ? 7.925 -1.753 -5.260 1.00 12.55 86 ILE A CA 1
ATOM 1373 C C . ILE A 1 90 ? 7.699 -0.546 -6.158 1.00 12.55 86 ILE A C 1
ATOM 1374 O O . ILE A 1 90 ? 6.584 -0.038 -6.251 1.00 12.60 86 ILE A O 1
ATOM 1390 N N . PHE A 1 91 ? 8.735 -0.090 -6.828 1.00 11.34 87 PHE A N 1
ATOM 1391 C CA . PHE A 1 91 ? 8.641 0.967 -7.828 1.00 11.69 87 PHE A CA 1
ATOM 1392 C C . PHE A 1 91 ? 8.698 0.296 -9.190 1.00 12.02 87 PHE A C 1
ATOM 1393 O O . PHE A 1 91 ? 9.625 -0.475 -9.460 1.00 13.56 87 PHE A O 1
ATOM 1410 N N . ALA A 1 92 ? 7.704 0.565 -10.038 1.00 11.02 88 ALA A N 1
ATOM 1411 C CA . ALA A 1 92 ? 7.570 -0.120 -11.318 1.00 12.63 88 ALA A CA 1
ATOM 1412 C C . ALA A 1 92 ? 7.330 0.907 -12.415 1.00 10.97 88 ALA A C 1
ATOM 1413 O O . ALA A 1 92 ? 6.857 2.019 -12.148 1.00 12.00 88 ALA A O 1
ATOM 1420 N N . LYS A 1 93 ? 7.673 0.536 -13.651 1.00 12.29 89 LYS A N 1
ATOM 1421 C CA . LYS A 1 93 ? 7.448 1.394 -14.805 1.00 14.07 89 LYS A CA 1
ATOM 1422 C C . LYS A 1 93 ? 6.694 0.630 -15.876 1.00 13.58 89 LYS A C 1
ATOM 1423 O O . LYS A 1 93 ? 6.980 -0.538 -16.129 1.00 13.65 89 LYS A O 1
ATOM 1442 N N . ILE A 1 94 ? 5.733 1.304 -16.489 1.00 12.20 90 ILE A N 1
ATOM 1443 C CA . ILE A 1 94 ? 4.984 0.771 -17.623 1.00 12.50 90 ILE A CA 1
ATOM 1444 C C . ILE A 1 94 ? 5.125 1.783 -18.751 1.00 14.04 90 ILE A C 1
ATOM 1445 O O . ILE A 1 94 ? 4.771 2.952 -18.585 1.00 12.41 90 ILE A O 1
ATOM 1461 N N . ASN A 1 95 ? 5.645 1.344 -19.888 1.00 13.60 91 ASN A N 1
ATOM 1462 C CA . ASN A 1 95 ? 5.787 2.214 -21.049 1.00 15.15 91 ASN A CA 1
ATOM 1463 C C . ASN A 1 95 ? 4.463 2.197 -21.806 1.00 16.08 91 ASN A C 1
ATOM 1464 O O . ASN A 1 95 ? 4.017 1.136 -22.246 1.00 18.63 91 ASN A O 1
ATOM 1475 N N . THR A 1 96 ? 3.822 3.360 -21.923 1.00 17.71 92 THR A N 1
ATOM 1476 C CA . THR A 1 96 ? 2.470 3.419 -22.488 1.00 18.59 92 THR A CA 1
ATOM 1477 C C . THR A 1 96 ? 2.427 3.074 -23.974 1.00 20.38 92 THR A C 1
ATOM 1478 O O . THR A 1 96 ? 1.376 2.654 -24.476 1.00 21.64 92 THR A O 1
ATOM 1489 N N . GLU A 1 97 ? 3.528 3.248 -24.679 1.00 19.55 93 GLU A N 1
ATOM 1490 C CA . GLU A 1 97 ? 3.576 2.908 -26.091 1.00 21.76 93 GLU A 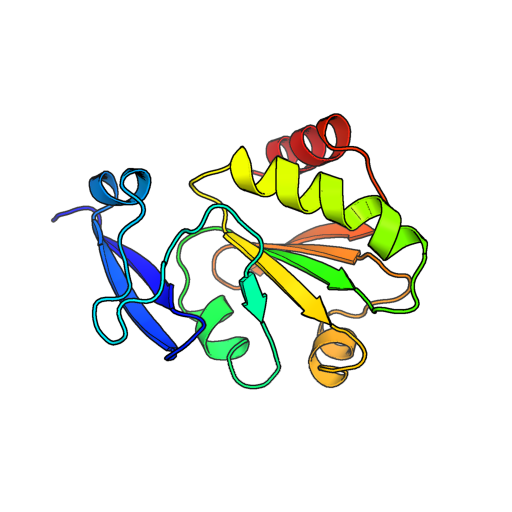CA 1
ATOM 1491 C C . GLU A 1 97 ? 3.838 1.423 -26.285 1.00 24.04 93 GLU A C 1
ATOM 1492 O O . GLU A 1 97 ? 3.283 0.811 -27.208 1.00 24.66 93 GLU A O 1
ATOM 1504 N N . GLU A 1 98 ? 4.688 0.837 -25.429 1.00 20.71 94 GLU A N 1
ATOM 1505 C CA . GLU A 1 98 ? 4.926 -0.599 -25.439 1.00 18.99 94 GLU A CA 1
ATOM 1506 C C . GLU A 1 98 ? 3.708 -1.366 -24.931 1.00 19.81 94 GLU A C 1
ATOM 1507 O O . GLU A 1 98 ? 3.457 -2.492 -25.374 1.00 22.49 94 GLU A O 1
ATOM 1519 N N . SER A 1 99 ? 2.944 -0.781 -24.013 1.00 17.73 95 SER A N 1
ATOM 1520 C CA . SER A 1 99 ? 1.853 -1.471 -23.330 1.00 18.01 95 SER A CA 1
ATOM 1521 C C . SER A 1 99 ? 0.584 -0.641 -23.429 1.00 18.92 95 SER A C 1
ATOM 1522 O O . SER A 1 99 ? 0.054 -0.172 -22.424 1.00 17.88 95 SER A O 1
ATOM 1530 N N . PRO A 1 100 ? 0.052 -0.456 -24.645 1.00 20.20 96 PRO A N 1
ATOM 1531 C CA . PRO A 1 100 ? -1.101 0.452 -24.800 1.00 20.71 96 PRO A CA 1
ATOM 1532 C C . PRO A 1 100 ? -2.364 -0.027 -24.108 1.00 20.33 96 PRO A C 1
ATOM 1533 O O . PRO A 1 100 ? -3.158 0.806 -23.656 1.00 20.40 96 PRO A O 1
ATOM 1544 N N . ARG A 1 101 ? -2.576 -1.343 -24.004 1.00 23.07 97 ARG A N 1
ATOM 1545 C CA . ARG A 1 101 ? -3.764 -1.836 -23.315 1.00 23.63 97 ARG A CA 1
ATOM 1546 C C . ARG A 1 101 ? -3.689 -1.569 -21.815 1.00 20.79 97 ARG A C 1
ATOM 1547 O O . ARG A 1 101 ? -4.707 -1.288 -21.174 1.00 21.59 97 ARG A O 1
ATOM 1568 N N . LEU A 1 102 ? -2.487 -1.623 -21.238 1.00 21.27 98 LEU A N 1
ATOM 1569 C CA . LEU A 1 102 ? -2.336 -1.267 -19.829 1.00 19.51 98 LEU A CA 1
ATOM 1570 C C . LEU A 1 102 ? -2.534 0.224 -19.621 1.00 19.81 98 LEU A C 1
ATOM 1571 O O . LEU A 1 102 ? -3.187 0.646 -18.659 1.00 18.95 98 LEU A O 1
ATOM 1587 N N . SER A 1 103 ? -1.963 1.044 -20.506 1.00 19.10 99 SER A N 1
ATOM 1588 C CA . SER A 1 103 ? -2.187 2.479 -20.402 1.00 19.88 99 SER A CA 1
ATOM 1589 C C . SER A 1 103 ? -3.671 2.795 -20.461 1.00 19.27 99 SER A C 1
ATOM 1590 O O . SER A 1 103 ? -4.172 3.593 -19.670 1.00 19.43 99 SER A O 1
ATOM 1598 N N . GLN A 1 104 ? -4.401 2.163 -21.392 1.00 20.62 100 GLN A N 1
ATOM 1599 C CA . GLN A 1 104 ? -5.834 2.412 -21.495 1.00 22.01 100 GLN A CA 1
ATOM 1600 C C . GLN A 1 104 ? -6.564 1.947 -20.250 1.00 20.69 100 GLN A C 1
ATOM 1601 O O . GLN A 1 104 ? -7.465 2.633 -19.757 1.00 22.71 100 GLN A O 1
ATOM 1615 N N . ALA A 1 105 ? -6.181 0.786 -19.720 1.00 20.30 101 ALA A N 1
ATOM 1616 C CA . ALA A 1 105 ? -6.848 0.261 -18.535 1.00 20.91 101 ALA A CA 1
ATOM 1617 C C . ALA A 1 105 ? -6.657 1.164 -17.323 1.00 20.01 101 ALA A C 1
ATOM 1618 O O . ALA A 1 105 ? -7.514 1.198 -16.434 1.00 23.18 101 ALA A O 1
ATOM 1625 N N . PHE A 1 106 ? -5.527 1.866 -17.246 1.00 18.72 102 PHE A N 1
ATOM 1626 C CA . PHE A 1 106 ? -5.302 2.846 -16.198 1.00 17.38 102 PHE A CA 1
ATOM 1627 C C . PHE A 1 106 ? -5.904 4.214 -16.520 1.00 19.01 102 PHE A C 1
ATOM 1628 O O . PHE A 1 106 ? -5.791 5.134 -15.700 1.00 21.31 102 PHE A O 1
ATOM 1645 N N . ASN A 1 107 ? -6.542 4.376 -17.681 1.00 20.16 103 ASN A N 1
ATOM 1646 C CA . ASN A 1 107 ? -7.187 5.640 -18.047 1.00 20.94 103 ASN A CA 1
ATOM 1647 C C . ASN A 1 107 ? -6.198 6.801 -18.025 1.00 18.49 103 ASN A C 1
ATOM 1648 O O . ASN A 1 107 ? -6.503 7.894 -17.548 1.00 20.98 103 ASN A O 1
ATOM 1659 N N . VAL A 1 108 ? -5.007 6.561 -18.562 1.00 17.15 104 VAL A N 1
ATOM 1660 C CA . VAL A 1 108 ? -3.972 7.583 -18.572 1.00 19.79 104 VAL A CA 1
ATOM 1661 C C . VAL A 1 108 ? -4.351 8.699 -19.537 1.00 18.70 104 VAL A C 1
ATOM 1662 O O . VAL A 1 108 ? -4.808 8.438 -20.656 1.00 20.29 104 VAL A O 1
ATOM 1675 N N . ARG A 1 109 ? -4.140 9.951 -19.110 1.00 17.09 105 ARG A N 1
ATOM 1676 C CA . ARG A 1 109 ? -4.200 11.113 -19.992 1.00 16.32 105 ARG A CA 1
ATOM 1677 C C . ARG A 1 109 ? -2.780 11.605 -20.203 1.00 17.99 105 ARG A C 1
ATOM 1678 O O . ARG A 1 109 ? -2.030 11.007 -21.006 1.00 20.71 105 ARG A O 1
ATOM 1699 N N . SER A 1 110 ? -2.338 12.654 -19.521 1.00 17.57 106 SER A N 1
ATOM 1700 C CA . SER A 1 110 ? -0.959 13.076 -19.677 1.00 15.78 106 SER A CA 1
ATOM 1701 C C . SER A 1 110 ? -0.028 12.126 -18.932 1.00 16.13 106 SER A C 1
ATOM 1702 O O . SER A 1 110 ? -0.432 11.409 -18.008 1.00 17.34 106 SER A O 1
ATOM 1710 N N . ILE A 1 111 ? 1.233 12.139 -19.340 1.00 14.48 107 ILE A N 1
ATOM 1711 C CA . ILE A 1 111 ? 2.276 11.360 -18.683 1.00 13.99 107 ILE A CA 1
ATOM 1712 C C . ILE A 1 111 ? 3.372 12.321 -18.239 1.00 15.19 107 ILE A C 1
ATOM 1713 O O . ILE A 1 111 ? 3.537 13.397 -18.834 1.00 15.98 107 ILE A O 1
ATOM 1729 N N . PRO A 1 112 ? 4.135 11.997 -17.187 1.00 13.94 108 PRO A N 1
ATOM 1730 C CA . PRO A 1 112 ? 4.000 10.742 -16.443 1.00 14.33 108 PRO A CA 1
ATOM 1731 C C . PRO A 1 112 ? 2.758 10.735 -15.569 1.00 12.28 108 PRO A C 1
ATOM 1732 O O . PRO A 1 112 ? 2.319 11.788 -15.083 1.00 16.05 108 PRO A O 1
ATOM 1743 N N . THR A 1 113 ? 2.174 9.547 -15.407 1.00 12.72 109 THR A N 1
ATOM 1744 C CA . THR A 1 113 ? 1.130 9.336 -14.408 1.00 13.39 109 THR A CA 1
ATOM 1745 C C . THR A 1 113 ? 1.641 8.292 -13.441 1.00 12.31 109 THR A C 1
ATOM 1746 O O . THR A 1 113 ? 2.168 7.273 -13.876 1.00 13.46 109 THR A O 1
ATOM 1757 N N . LEU A 1 114 ? 1.520 8.559 -12.156 1.00 13.34 110 LEU A N 1
ATOM 1758 C CA . LEU A 1 114 ? 1.908 7.609 -11.126 1.00 13.45 110 LEU A CA 1
ATOM 1759 C C . LEU A 1 114 ? 0.651 7.057 -10.479 1.00 12.53 110 LEU A C 1
ATOM 1760 O O . LEU A 1 114 ? -0.237 7.825 -10.082 1.00 13.48 110 LEU A O 1
ATOM 1776 N N . VAL A 1 115 ? 0.579 5.737 -10.358 1.00 12.83 111 VAL A N 1
ATOM 1777 C CA . VAL A 1 115 ? -0.570 5.061 -9.769 1.00 13.15 111 VAL A CA 1
ATOM 1778 C C . VAL A 1 115 ? -0.048 4.157 -8.664 1.00 11.52 111 VAL A C 1
ATOM 1779 O O . VAL A 1 115 ? 0.817 3.311 -8.898 1.00 12.02 111 VAL A O 1
ATOM 1792 N N . LEU A 1 116 ? -0.572 4.328 -7.463 1.00 12.07 112 LEU A N 1
ATOM 1793 C CA . LEU A 1 116 ? -0.185 3.512 -6.322 1.00 12.76 112 LEU A CA 1
ATOM 1794 C C . LEU A 1 116 ? -1.200 2.399 -6.144 1.00 12.42 112 LEU A C 1
ATOM 1795 O O . LEU A 1 116 ? -2.393 2.674 -5.949 1.00 12.93 112 LEU A O 1
ATOM 1811 N N . MET A 1 117 ? -0.743 1.156 -6.215 1.00 12.48 113 MET A N 1
ATOM 1812 C CA . MET A 1 117 ? -1.573 -0.023 -6.074 1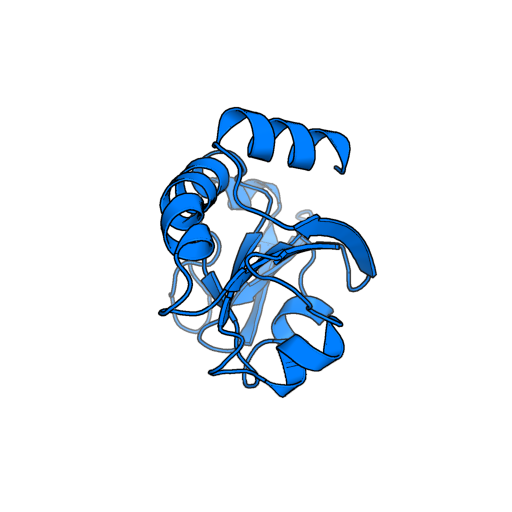.00 12.45 113 MET A CA 1
ATOM 1813 C C . MET A 1 117 ? -1.212 -0.708 -4.764 1.00 10.62 113 MET A C 1
ATOM 1814 O O . MET A 1 117 ? -0.053 -0.699 -4.325 1.00 12.42 113 MET A O 1
ATOM 1828 N N . ASN A 1 118 ? -2.210 -1.315 -4.137 1.00 12.41 114 ASN A N 1
ATOM 1829 C CA . ASN A 1 118 ? -1.949 -2.110 -2.946 1.00 13.72 114 ASN A CA 1
ATOM 1830 C C . ASN A 1 118 ? -2.924 -3.272 -2.949 1.00 13.67 114 ASN A C 1
ATOM 1831 O O . ASN A 1 118 ? -4.148 -3.068 -2.949 1.00 14.32 114 ASN A O 1
ATOM 1842 N N . LYS A 1 119 ? -2.392 -4.488 -3.003 1.00 13.74 115 LYS A N 1
ATOM 1843 C CA . LYS A 1 119 ? -3.217 -5.692 -2.924 1.00 18.35 115 LYS A CA 1
ATOM 1844 C C . LYS A 1 119 ? -4.336 -5.661 -3.963 1.00 15.24 115 LYS A C 1
ATOM 1845 O O . LYS A 1 119 ? -5.493 -5.961 -3.668 1.00 15.96 115 LYS A O 1
ATOM 1864 N N . THR A 1 120 ? -3.982 -5.288 -5.186 1.00 14.18 116 THR A N 1
ATOM 1865 C CA . THR A 1 120 ? -4.820 -5.248 -6.385 1.00 13.72 116 THR A CA 1
ATOM 1866 C C . THR A 1 120 ? -5.698 -3.994 -6.497 1.00 15.57 116 THR A C 1
ATOM 1867 O O . THR A 1 120 ? -6.335 -3.815 -7.537 1.00 17.39 116 THR A O 1
ATOM 1878 N N . THR A 1 121 ? -5.738 -3.118 -5.496 1.00 15.17 117 THR A N 1
ATOM 1879 C CA . THR A 1 121 ? -6.616 -1.954 -5.472 1.00 18.09 117 THR A CA 1
ATOM 1880 C C . THR A 1 121 ? -5.820 -0.686 -5.728 1.00 14.34 117 THR A C 1
ATOM 1881 O O . THR A 1 121 ? -4.715 -0.526 -5.215 1.00 15.26 117 THR A O 1
ATOM 1892 N N . GLU A 1 122 ? -6.386 0.229 -6.507 1.00 14.69 118 GLU A N 1
ATOM 1893 C CA . GLU A 1 122 ? -5.759 1.535 -6.689 1.00 14.24 118 GLU A CA 1
ATOM 1894 C C . GLU A 1 122 ? -5.988 2.370 -5.424 1.00 14.87 118 GLU A C 1
ATOM 1895 O O . GLU A 1 122 ? -7.138 2.617 -5.035 1.00 18.56 118 GLU A O 1
ATOM 1907 N N . VAL A 1 123 ? -4.904 2.785 -4.776 1.00 13.54 119 VAL A N 1
ATOM 1908 C CA . VAL A 1 123 ? -4.942 3.620 -3.575 1.00 15.82 119 VAL A CA 1
ATOM 1909 C C . VAL A 1 123 ? -5.052 5.096 -3.942 1.00 17.38 119 VAL A C 1
ATOM 1910 O O . VAL A 1 123 ? -5.817 5.852 -3.328 1.00 17.53 119 VAL A O 1
ATOM 1923 N N . ALA A 1 124 ? -4.258 5.540 -4.914 1.00 13.94 120 ALA A N 1
ATOM 1924 C CA . ALA A 1 124 ? -4.123 6.953 -5.239 1.00 14.68 120 ALA A CA 1
ATOM 1925 C C . ALA A 1 124 ? -3.396 7.067 -6.567 1.00 14.65 120 ALA A C 1
ATOM 1926 O O . ALA A 1 124 ? -2.770 6.112 -7.034 1.00 14.15 120 ALA A O 1
ATOM 1933 N N . ARG A 1 125 ? -3.481 8.245 -7.175 1.00 12.90 121 ARG A N 1
ATOM 1934 C CA . ARG A 1 125 ? -2.691 8.535 -8.362 1.00 12.90 121 ARG A CA 1
ATOM 1935 C C . ARG A 1 125 ? -2.402 10.024 -8.431 1.00 15.16 121 ARG A C 1
ATOM 1936 O O . ARG A 1 125 ? -3.043 10.843 -7.767 1.00 16.60 121 ARG A O 1
ATOM 1957 N N . MET A 1 126 ? -1.423 10.360 -9.261 1.00 14.27 122 MET A N 1
ATOM 1958 C CA . MET A 1 126 ? -1.080 11.746 -9.539 1.00 16.59 122 MET A CA 1
ATOM 1959 C C . MET A 1 126 ? -0.468 11.805 -10.934 1.00 17.15 122 MET A C 1
ATOM 1960 O O . MET A 1 126 ? -0.089 10.782 -11.511 1.00 16.20 122 MET A O 1
ATOM 1974 N N . SER A 1 127 ? -0.398 13.008 -11.497 1.00 19.13 123 SER A N 1
ATOM 1975 C CA . SER A 1 127 ? 0.272 13.162 -12.779 1.00 18.50 123 SER A CA 1
ATOM 1976 C C . SER A 1 127 ? 1.208 14.360 -12.745 1.00 19.71 123 SER A C 1
ATOM 1977 O O . SER A 1 127 ? 1.079 15.261 -11.910 1.00 20.77 123 SER A O 1
ATOM 1985 N N . GLY A 1 128 ? 2.149 14.356 -13.678 1.00 20.00 124 GLY A N 1
ATOM 1986 C CA . GLY A 1 128 ? 3.119 15.432 -13.767 1.00 21.87 124 GLY A CA 1
ATOM 1987 C C . GLY A 1 128 ? 4.412 15.097 -13.060 1.00 21.64 124 GLY A C 1
ATOM 1988 O O . GLY A 1 128 ? 4.463 14.278 -12.148 1.00 21.54 124 GLY A O 1
ATOM 1992 N N . ALA A 1 129 ? 5.486 15.737 -13.506 1.00 21.07 125 ALA A N 1
ATOM 1993 C CA . ALA A 1 129 ? 6.779 15.538 -12.874 1.00 21.14 125 ALA A CA 1
ATOM 1994 C C . ALA A 1 129 ? 6.803 16.154 -11.477 1.00 23.40 125 ALA A C 1
ATOM 1995 O O . ALA A 1 129 ? 6.154 17.166 -11.199 1.00 21.90 125 ALA A O 1
ATOM 2002 N N . LEU A 1 130 ? 7.563 15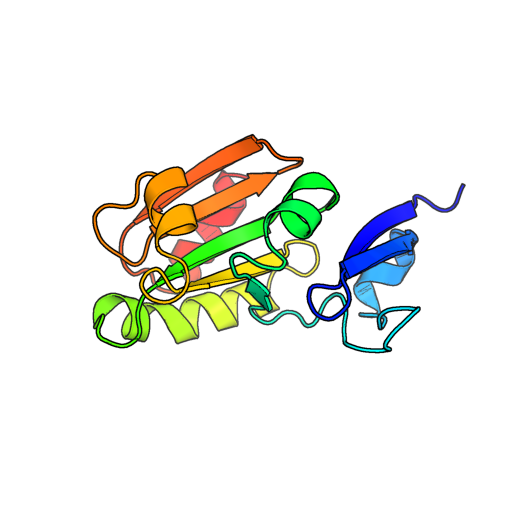.520 -10.592 1.00 20.56 126 LEU A N 1
ATOM 2003 C CA . LEU A 1 130 ? 7.764 16.009 -9.235 1.00 22.95 126 LEU A CA 1
ATOM 2004 C C . LEU A 1 130 ? 9.221 15.792 -8.881 1.00 22.20 126 LEU A C 1
ATOM 2005 O O . LEU A 1 130 ? 9.855 14.861 -9.391 1.00 24.60 126 LEU A O 1
ATOM 2021 N N . ARG A 1 131 ? 9.751 16.650 -8.010 1.00 21.17 127 ARG A N 1
ATOM 2022 C CA . ARG A 1 131 ? 11.086 16.400 -7.474 1.00 21.34 127 ARG A CA 1
ATOM 2023 C C . ARG A 1 131 ? 11.010 15.383 -6.330 1.00 17.84 127 ARG A C 1
ATOM 2024 O O . ARG A 1 13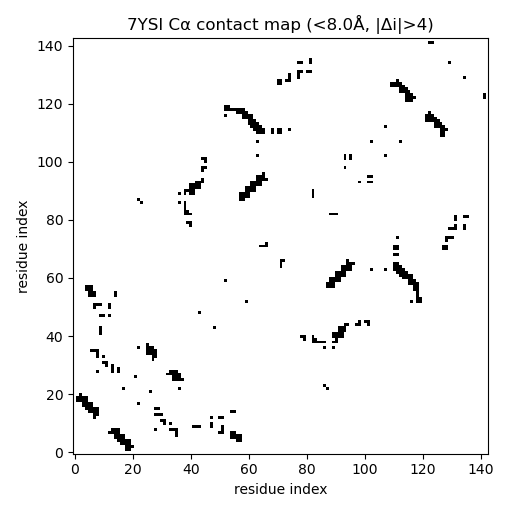1 ? 9.956 15.172 -5.724 1.00 17.85 127 ARG A O 1
ATOM 2045 N N . ALA A 1 132 ? 12.152 14.772 -6.029 1.00 17.14 128 ALA A N 1
ATOM 2046 C CA . ALA A 1 132 ? 12.191 13.689 -5.048 1.00 17.14 128 ALA A CA 1
ATOM 2047 C C . ALA A 1 132 ? 11.555 14.036 -3.709 1.00 17.89 128 ALA A C 1
ATOM 2048 O O . ALA A 1 132 ? 10.785 13.217 -3.194 1.00 16.72 128 ALA A O 1
ATOM 2055 N N . PRO A 1 133 ? 11.842 15.171 -3.071 1.00 16.41 129 PRO A N 1
ATOM 2056 C CA . PRO A 1 133 ? 11.207 15.414 -1.757 1.00 17.76 129 PRO A CA 1
ATOM 2057 C C . PRO A 1 133 ? 9.685 15.425 -1.825 1.00 18.99 129 PRO A C 1
ATOM 2058 O O . PRO A 1 133 ? 9.015 14.807 -0.986 1.00 17.15 129 PRO A O 1
ATOM 2069 N N . GLU A 1 134 ? 9.126 16.099 -2.829 1.00 18.24 130 GLU A N 1
ATOM 2070 C CA . GLU A 1 134 ? 7.678 16.142 -3.005 1.00 20.04 130 GLU A CA 1
ATOM 2071 C C . GLU A 1 134 ? 7.108 14.762 -3.321 1.00 16.57 130 GLU A C 1
ATOM 2072 O O . GLU A 1 134 ? 6.029 14.410 -2.832 1.00 17.40 130 GLU A O 1
ATOM 2084 N N . LEU A 1 135 ? 7.820 13.966 -4.122 1.00 16.44 131 LEU A N 1
ATOM 2085 C CA . LEU A 1 135 ? 7.332 12.621 -4.409 1.00 15.71 131 LEU A CA 1
ATOM 2086 C C . LEU A 1 135 ? 7.295 11.760 -3.147 1.00 15.55 131 LEU A C 1
ATOM 2087 O O . LEU A 1 135 ? 6.311 11.051 -2.899 1.00 14.52 131 LEU A O 1
ATOM 2103 N N . GLN A 1 136 ? 8.371 11.790 -2.347 1.00 15.34 132 GLN A N 1
ATOM 2104 C CA . GLN A 1 136 ? 8.408 11.050 -1.086 1.00 14.98 132 GLN A CA 1
ATOM 2105 C C . GLN A 1 136 ? 7.279 11.485 -0.166 1.00 16.12 132 GLN A C 1
ATOM 2106 O O . GLN A 1 136 ? 6.610 10.648 0.447 1.00 16.09 132 GLN A O 1
ATOM 2120 N N . GLN A 1 137 ? 7.031 12.794 -0.079 1.00 16.69 133 GLN A N 1
ATOM 2121 C CA . GLN A 1 137 ? 5.951 13.287 0.766 1.00 18.49 133 GLN A CA 1
ATOM 2122 C C . GLN A 1 137 ? 4.594 12.789 0.283 1.00 18.04 133 GLN A C 1
ATOM 2123 O O . GLN A 1 137 ? 3.769 12.352 1.094 1.00 18.17 133 GLN A O 1
ATOM 2137 N N . TRP A 1 138 ? 4.347 12.834 -1.029 1.00 17.56 134 TRP A N 1
ATOM 2138 C CA . TRP A 1 138 ? 3.094 12.313 -1.561 1.00 16.06 134 TRP A CA 1
ATOM 2139 C C . TRP A 1 138 ? 2.937 10.833 -1.223 1.00 14.87 134 TRP A C 1
ATOM 2140 O O . TRP A 1 138 ? 1.873 10.397 -0.757 1.00 15.88 134 TRP A O 1
ATOM 2161 N N . LEU A 1 139 ? 3.995 10.043 -1.448 1.00 13.41 135 LEU A N 1
ATOM 2162 C CA . LEU A 1 139 ? 3.926 8.615 -1.155 1.00 15.23 135 LEU A CA 1
ATOM 2163 C C . LEU A 1 139 ? 3.592 8.378 0.314 1.00 17.19 135 LEU A C 1
ATOM 2164 O O . LEU A 1 139 ? 2.714 7.569 0.644 1.00 16.20 135 LEU A O 1
ATOM 2180 N N . ASP A 1 140 ? 4.315 9.061 1.212 1.00 16.83 136 ASP A N 1
ATOM 2181 C CA . ASP A 1 140 ? 4.082 8.897 2.642 1.00 17.57 136 ASP A CA 1
ATOM 2182 C C . ASP A 1 140 ? 2.644 9.243 3.001 1.00 18.12 136 ASP A C 1
ATOM 2183 O O . ASP A 1 140 ? 2.029 8.580 3.844 1.00 18.57 136 ASP A O 1
ATOM 2192 N N . GLN A 1 141 ? 2.095 10.293 2.394 1.00 15.52 137 GLN A N 1
ATOM 2193 C CA . GLN A 1 141 ? 0.724 10.667 2.704 1.00 18.38 137 GLN A CA 1
ATOM 2194 C C . GLN A 1 141 ? -0.238 9.546 2.332 1.00 20.70 137 GLN A C 1
ATOM 2195 O O . GLN A 1 141 ? -1.197 9.276 3.068 1.00 22.21 137 GLN A O 1
ATOM 2209 N N . GLN A 1 142 ? 0.015 8.859 1.209 1.00 18.12 138 GLN A N 1
ATOM 2210 C CA . GLN A 1 142 ? -0.916 7.807 0.805 1.00 20.14 138 GLN A CA 1
ATOM 2211 C C . GLN A 1 142 ? -0.770 6.535 1.632 1.00 21.43 138 GLN A C 1
ATOM 2212 O O . GLN A 1 142 ? -1.761 5.827 1.844 1.00 24.40 138 GLN A O 1
ATOM 2226 N N . LEU A 1 143 ? 0.441 6.209 2.079 1.00 19.66 139 LEU A N 1
ATOM 2227 C CA . LEU A 1 143 ? 0.682 4.978 2.825 1.00 21.50 139 LEU A CA 1
ATOM 2228 C C . LEU A 1 143 ? 0.696 5.285 4.321 1.00 25.89 139 LEU A C 1
ATOM 2229 O O . LEU A 1 143 ? 0.671 4.363 5.132 1.00 32.77 139 LEU A O 1
#

B-factor: mean 19.45, std 6.57, range [9.91, 50.49]

Secondary structure (DSSP, 8-state):
---EEEEE-TTT--EEEEEGGGGGG-PBPTTT--BS--SSPEEE-TTTHHHHHHH--S-EEEEEE-TT-HHHHHHHHHHHHHHHT-TTSEEEEEETTT-HHHHHHTT--SSSEEEEEETTEEEEEEES---HHHHHHHHHHH-

Solvent-accessible surface area: 7624 Å² total; per-residue (Å²): 123,63,128,68,48,43,4,3,5,28,83,31,54,22,94,18,154,7,28,58,154,101,5,101,73,83,20,60,1,65,126,46,134,88,83,7,4,36,44,103,34,22,140,2,32,58,151,12,29,78,37,3,13,80,56,6,34,16,22,4,0,0,1,0,66,1,132,162,12,42,70,4,148,120,0,32,83,56,0,34,75,0,1,122,80,18,67,103,19,9,4,0,39,0,21,18,107,113,0,61,181,19,15,126,76,18,117,30,227,70,26,0,6,0,0,0,17,45,114,74,85,72,65,20,91,30,68,28,48,51,135,16,61,67,0,34,107,46,1,86,156,53,102